Protein AF-A0A7S0UAH9-F1 (afdb_monomer_lite)

Sequence (156 aa):
LDLGPWGLFRFYSRALAESSLLGNLTIIVILANTVAMACEHDCDEAHVDYCRTFKGRMELCNIIFTSFFTLEMVIKGVGLGPLNYLKDSSNLFDVIIVTVSIIELQSVIFLYQCYSAPPDPVTGEEEDCTSSSNGLSVLRSFRLIRVMRIGKLVKA

Foldseek 3Di:
DPCDPLNVLLVVLQVVLPDCVLVVVLLVLLVVLVVLVVPDDDDDPPCPPVNLVSLLVNLVSLLVSLVSLVVSLVSNCSNCPVVRQCVPPLSVVSVVLSVLSVVCNVLSVVLNCLSPDQQDPPPSDRDDSVVSPPPCPVSSVCSNVSNCSVVVVVVD

Secondary structure (DSSP, 8-state):
----HHHHHHHHHHHHHT-HHHHHHHHHHHHHHHHHHHT--PPPGGGHHHHHHHHHHHHHHHHHHHHHHHHHHHHHHHHH-HHHHHHSHHHHHHHHHHHHHHHHHHHHHHHHHHHTSPPPTTT-PPP-GGGG--S-HHHHHGGGGGGGGGHHHHT-

Organism: Hemiselmis andersenii (NCBI:txid464988)

InterPro domains:
  IPR005821 Ion transport domain [PF00520] (23-152)
  IPR027359 Voltage-dependent channel domain superfamily [G3DSA:1.20.120.350] (11-156)
  IPR043203 Voltage-gated cation channel calcium and sodium [PTHR10037] (5-154)

Structure (mmCIF, N/CA/C/O backbone):
data_AF-A0A7S0UAH9-F1
#
_entry.id   AF-A0A7S0UAH9-F1
#
loop_
_atom_site.group_PDB
_atom_site.id
_atom_site.type_symbol
_atom_site.label_atom_id
_atom_site.label_alt_id
_atom_site.label_comp_id
_atom_site.label_asym_id
_atom_site.label_entity_id
_atom_site.label_seq_id
_atom_site.pdbx_PDB_ins_code
_atom_site.Cartn_x
_atom_site.Cartn_y
_atom_site.Cartn_z
_atom_site.occupancy
_atom_site.B_iso_or_equiv
_atom_site.auth_seq_id
_atom_site.auth_comp_id
_atom_site.auth_asym_id
_atom_site.auth_atom_id
_atom_site.pdbx_PDB_model_num
ATOM 1 N N . LEU A 1 1 ? -21.716 20.928 22.009 1.00 48.09 1 LEU A N 1
ATOM 2 C CA . LEU A 1 1 ? -20.912 19.724 21.695 1.00 48.09 1 LEU A CA 1
ATOM 3 C C . LEU A 1 1 ? -19.662 20.219 20.980 1.00 48.09 1 LEU A C 1
ATOM 5 O O . LEU A 1 1 ? -19.619 20.222 19.758 1.00 48.09 1 LEU A O 1
ATOM 9 N N . ASP A 1 2 ? -18.689 20.723 21.739 1.00 51.81 2 ASP A N 1
ATOM 10 C CA . ASP A 1 2 ? -17.413 21.195 21.191 1.00 51.81 2 ASP A CA 1
ATOM 11 C C . ASP A 1 2 ? -16.533 19.989 20.852 1.00 51.81 2 ASP A C 1
ATOM 13 O O . ASP A 1 2 ? -15.583 19.649 21.558 1.00 51.81 2 ASP A O 1
ATOM 17 N N . LEU A 1 3 ? -16.888 19.276 19.779 1.00 61.66 3 LEU A N 1
ATOM 18 C CA . LEU A 1 3 ? -15.951 18.355 19.154 1.00 61.66 3 LEU A CA 1
ATOM 19 C C . LEU A 1 3 ? -14.906 19.211 18.443 1.00 61.66 3 LEU A C 1
ATOM 21 O O . LEU A 1 3 ? -15.106 19.639 17.309 1.00 61.66 3 LEU A O 1
ATOM 25 N N . GLY A 1 4 ? -13.776 19.450 19.109 1.00 73.12 4 GLY A N 1
ATOM 26 C CA . GLY A 1 4 ? -12.580 19.943 18.431 1.00 73.12 4 GLY A CA 1
ATOM 27 C C . GLY A 1 4 ? -12.235 19.063 17.214 1.00 73.12 4 GLY A C 1
ATOM 28 O O . GLY A 1 4 ? -12.713 17.927 17.117 1.00 73.12 4 GLY A O 1
ATOM 29 N N . PRO A 1 5 ? -11.379 19.530 16.289 1.00 73.56 5 PRO A N 1
ATOM 30 C CA . PRO A 1 5 ? -11.072 18.827 15.034 1.00 73.56 5 PRO A CA 1
ATOM 31 C C . PRO A 1 5 ? -10.660 17.355 15.234 1.00 73.56 5 PRO A C 1
ATOM 33 O O . PRO A 1 5 ? -11.031 16.487 14.448 1.00 73.56 5 PRO A O 1
ATOM 36 N N . TRP A 1 6 ? -9.995 17.048 16.351 1.00 71.31 6 TRP A N 1
ATOM 37 C CA . TRP A 1 6 ? -9.651 15.686 16.774 1.00 71.31 6 TRP A CA 1
ATOM 38 C C . TRP A 1 6 ? -10.853 14.795 17.116 1.00 71.31 6 TRP A C 1
ATOM 40 O O . TRP A 1 6 ? -10.850 13.602 16.810 1.00 71.31 6 TRP A O 1
ATOM 50 N N . GLY A 1 7 ? -11.886 15.354 17.745 1.00 70.31 7 GLY A N 1
ATOM 51 C CA . GLY A 1 7 ? -13.118 14.637 18.066 1.00 70.31 7 GLY A CA 1
ATOM 52 C C . GLY A 1 7 ? -13.932 14.318 16.813 1.00 70.31 7 GLY A C 1
ATOM 53 O O . GLY A 1 7 ? -14.414 13.195 16.666 1.00 70.31 7 GLY A O 1
ATOM 54 N N . LEU A 1 8 ? -14.020 15.273 15.880 1.00 74.00 8 LEU A N 1
ATOM 55 C CA . LEU A 1 8 ? -14.721 15.086 14.608 1.00 74.00 8 LEU A CA 1
ATOM 56 C C . LEU A 1 8 ? -14.016 14.043 13.729 1.00 74.00 8 LEU A C 1
ATOM 58 O O . LEU A 1 8 ? -14.662 13.148 13.185 1.00 74.00 8 LEU A O 1
ATOM 62 N N . PHE A 1 9 ? -12.681 14.106 13.657 1.00 75.75 9 PHE A N 1
ATOM 63 C CA . PHE A 1 9 ? -11.871 13.139 12.918 1.00 75.75 9 PHE A CA 1
ATOM 64 C C . PHE A 1 9 ? -12.030 11.712 13.460 1.00 75.75 9 PHE A C 1
ATOM 66 O O . PHE A 1 9 ? -12.197 10.776 12.676 1.00 75.75 9 PHE A O 1
ATOM 73 N N . ARG A 1 10 ? -12.058 11.524 14.791 1.00 75.50 10 ARG A N 1
ATOM 74 C CA . ARG A 1 10 ? -12.330 10.207 15.397 1.00 75.50 10 ARG A CA 1
ATOM 75 C C . ARG A 1 10 ? -13.744 9.709 15.121 1.00 75.50 10 ARG A C 1
ATOM 77 O O . ARG A 1 10 ? -13.909 8.520 14.869 1.00 75.50 10 ARG A O 1
ATOM 84 N N . PHE A 1 11 ? -14.746 10.587 15.157 1.00 73.56 11 PHE A N 1
ATOM 85 C CA . PHE A 1 11 ? -16.130 10.209 14.870 1.00 73.56 11 PHE A CA 1
ATOM 86 C C . PHE A 1 11 ? -16.297 9.758 13.412 1.00 73.56 11 PHE A C 1
ATOM 88 O O . PHE A 1 11 ? -16.829 8.681 13.155 1.00 73.56 11 PHE A O 1
ATOM 95 N N . TYR A 1 12 ? -15.756 10.531 12.467 1.00 77.69 12 TYR A N 1
ATOM 96 C CA . TYR A 1 12 ? -15.790 10.202 11.042 1.00 77.69 12 TYR A CA 1
ATOM 97 C C . TYR A 1 12 ? -15.002 8.921 10.728 1.00 77.69 12 TYR A C 1
ATOM 99 O O . TYR A 1 12 ? -15.506 8.036 10.040 1.00 77.69 12 TYR A O 1
ATOM 107 N N . SER A 1 13 ? -13.804 8.767 11.308 1.00 79.00 13 SER A N 1
ATOM 108 C CA . SER A 1 13 ? -12.988 7.553 11.159 1.00 79.00 13 SER A CA 1
ATOM 109 C C . SER A 1 13 ? -13.680 6.316 11.724 1.00 79.00 13 SER A C 1
ATOM 111 O O . SER A 1 13 ? -13.568 5.242 11.145 1.00 79.00 13 SER A O 1
ATOM 113 N N . ARG A 1 14 ? -14.421 6.445 12.831 1.00 76.56 14 ARG A N 1
ATOM 114 C CA . ARG A 1 14 ? -15.193 5.340 13.409 1.00 76.56 14 ARG A CA 1
ATOM 115 C C . ARG A 1 14 ? -16.372 4.940 12.522 1.00 76.56 14 ARG A C 1
ATOM 117 O O . ARG A 1 14 ? -16.538 3.755 12.263 1.00 76.56 14 ARG A O 1
ATOM 124 N N . ALA A 1 15 ? -17.119 5.913 11.999 1.00 77.31 15 ALA A N 1
ATOM 125 C CA . ALA A 1 15 ? -18.209 5.654 11.057 1.00 77.31 15 ALA A CA 1
ATOM 126 C C . ALA A 1 15 ? -17.708 4.975 9.766 1.00 77.31 15 ALA A C 1
ATOM 128 O O . ALA A 1 15 ? -18.330 4.041 9.266 1.00 77.31 15 ALA A O 1
ATOM 129 N N . LEU A 1 16 ? -16.547 5.399 9.258 1.00 75.81 16 LEU A N 1
ATOM 130 C CA . LEU A 1 16 ? -15.875 4.749 8.131 1.00 75.81 16 LEU A CA 1
ATOM 131 C C . LEU A 1 16 ? -15.382 3.342 8.482 1.00 75.81 16 LEU A C 1
ATOM 133 O O . LEU A 1 16 ? -15.609 2.417 7.708 1.00 75.81 16 LEU A O 1
ATOM 137 N N . ALA A 1 17 ? -14.742 3.162 9.640 1.00 75.56 17 ALA A N 1
ATOM 138 C CA . ALA A 1 17 ? -14.203 1.878 10.087 1.00 75.56 17 ALA A CA 1
ATOM 139 C C . ALA A 1 17 ? -15.287 0.810 10.309 1.00 75.56 17 ALA A C 1
ATOM 141 O O . ALA A 1 17 ? -15.024 -0.367 10.071 1.00 75.56 17 ALA A O 1
ATOM 142 N N . GLU A 1 18 ? -16.484 1.213 10.741 1.00 73.31 18 GLU A N 1
ATOM 143 C CA . GLU A 1 18 ? -17.647 0.330 10.907 1.00 73.31 18 GLU A CA 1
ATOM 144 C C . GLU A 1 18 ? -18.356 0.021 9.576 1.00 73.31 18 GLU A C 1
ATOM 146 O O . GLU A 1 18 ? -19.161 -0.907 9.502 1.00 73.31 18 GLU A O 1
ATOM 151 N N . SER A 1 19 ? -18.046 0.750 8.499 1.00 79.56 19 SER A N 1
ATOM 152 C CA . SER A 1 19 ? -18.659 0.506 7.195 1.00 79.56 19 SER A CA 1
ATOM 153 C C . SER A 1 19 ? -18.111 -0.763 6.527 1.00 79.56 19 SER A C 1
ATOM 155 O O . SER A 1 19 ? -16.901 -0.984 6.426 1.00 79.56 19 SER A O 1
ATOM 157 N N . SER A 1 20 ? -19.013 -1.574 5.971 1.00 76.94 20 SER A N 1
ATOM 158 C CA . SER A 1 20 ? -18.664 -2.725 5.124 1.00 76.94 20 SER A CA 1
ATOM 159 C C . SER A 1 20 ? -17.990 -2.314 3.807 1.00 76.94 20 SER A C 1
ATOM 161 O O . SER A 1 20 ? -17.341 -3.135 3.160 1.00 76.94 20 SER A O 1
ATOM 163 N N . LEU A 1 21 ? -18.082 -1.033 3.432 1.00 78.19 21 LEU A N 1
ATOM 164 C CA . LEU A 1 21 ? -17.457 -0.469 2.237 1.00 78.19 21 LEU A CA 1
ATOM 165 C C . LEU A 1 21 ? -15.932 -0.563 2.284 1.00 78.19 21 LEU A C 1
ATOM 167 O O . LEU A 1 21 ? -15.333 -0.993 1.301 1.00 78.19 21 LEU A O 1
ATOM 171 N N . LEU A 1 22 ? -15.306 -0.223 3.417 1.00 79.12 22 LEU A N 1
ATOM 172 C CA . LEU A 1 22 ? -13.850 -0.338 3.550 1.00 79.12 22 LEU A CA 1
ATOM 173 C C . LEU A 1 22 ? -13.392 -1.794 3.435 1.00 79.12 22 LEU A C 1
ATOM 175 O O . LEU A 1 22 ? -12.409 -2.063 2.754 1.00 79.12 22 LEU A O 1
ATOM 179 N N . GLY A 1 23 ? -14.117 -2.735 4.048 1.00 81.12 23 GLY A N 1
ATOM 180 C CA . GLY A 1 23 ? -13.801 -4.163 3.953 1.00 81.12 23 GLY A CA 1
ATOM 181 C C . GLY A 1 23 ? -13.948 -4.720 2.533 1.00 81.12 23 GLY A C 1
ATOM 182 O O . GLY A 1 23 ? -13.075 -5.437 2.054 1.00 81.12 23 GLY A O 1
ATOM 183 N N . ASN A 1 24 ? -15.020 -4.360 1.827 1.00 84.50 24 ASN A N 1
ATOM 184 C CA . ASN A 1 24 ? -15.236 -4.818 0.453 1.00 84.50 24 ASN A CA 1
ATOM 185 C C . ASN A 1 24 ? -14.217 -4.205 -0.517 1.00 84.50 24 ASN A C 1
ATOM 187 O O . ASN A 1 24 ? -13.686 -4.907 -1.377 1.00 84.50 24 ASN A O 1
ATOM 191 N N . LEU A 1 25 ? -13.895 -2.917 -0.350 1.00 85.88 25 LEU A N 1
ATOM 192 C CA . LEU A 1 25 ? -12.877 -2.234 -1.149 1.00 85.88 25 LEU A CA 1
ATOM 193 C C . LEU A 1 25 ? -11.512 -2.898 -0.981 1.00 85.88 25 LEU A C 1
ATOM 195 O O . LEU A 1 25 ? -10.808 -3.117 -1.965 1.00 85.88 25 LEU A O 1
ATOM 199 N N . THR A 1 26 ? -11.141 -3.260 0.245 1.00 83.69 26 THR A N 1
ATOM 200 C CA . THR A 1 26 ? -9.824 -3.847 0.496 1.00 83.69 26 THR A CA 1
ATOM 201 C C . THR A 1 26 ? -9.719 -5.243 -0.093 1.00 83.69 26 THR A C 1
ATOM 203 O O . THR A 1 26 ? -8.687 -5.569 -0.668 1.00 83.69 26 THR A O 1
ATOM 206 N N . ILE A 1 27 ? -10.795 -6.031 -0.088 1.00 86.06 27 ILE A N 1
ATOM 207 C CA . ILE A 1 27 ? -10.842 -7.323 -0.790 1.00 86.06 27 ILE A CA 1
ATOM 208 C C . ILE A 1 27 ? -10.674 -7.146 -2.302 1.00 86.06 27 ILE A C 1
ATOM 210 O O . ILE A 1 27 ? -9.864 -7.849 -2.904 1.00 86.06 27 ILE A O 1
ATOM 214 N N . ILE A 1 28 ? -11.372 -6.185 -2.915 1.00 88.12 28 ILE A N 1
ATOM 215 C CA . ILE A 1 28 ? -11.224 -5.883 -4.349 1.00 88.12 28 ILE A CA 1
ATOM 216 C C . ILE A 1 28 ? -9.770 -5.513 -4.670 1.00 88.12 28 ILE A C 1
ATOM 218 O O . ILE A 1 28 ? -9.200 -6.014 -5.638 1.00 88.12 28 ILE A O 1
ATOM 222 N N . VAL A 1 29 ? -9.145 -4.690 -3.827 1.00 86.31 29 VAL A N 1
ATOM 223 C CA . VAL A 1 29 ? -7.744 -4.280 -3.972 1.00 86.31 29 VAL A CA 1
ATOM 224 C C . VAL A 1 29 ? -6.776 -5.464 -3.828 1.00 86.31 29 VAL A C 1
ATOM 226 O O . VAL A 1 29 ? -5.841 -5.580 -4.621 1.00 86.31 29 VAL A O 1
ATOM 229 N N . ILE A 1 30 ? -7.004 -6.378 -2.874 1.00 85.50 30 ILE A N 1
ATOM 230 C CA . ILE A 1 30 ? -6.206 -7.611 -2.724 1.00 85.50 30 ILE A CA 1
ATOM 231 C C . ILE A 1 30 ? -6.286 -8.453 -3.997 1.00 85.50 30 ILE A C 1
ATOM 233 O O . ILE A 1 30 ? -5.260 -8.927 -4.488 1.00 85.50 30 ILE A O 1
ATOM 237 N N . LEU A 1 31 ? -7.494 -8.641 -4.530 1.00 86.75 31 LEU A N 1
ATOM 238 C CA . LEU A 1 31 ? -7.716 -9.443 -5.729 1.00 86.75 31 LEU A CA 1
ATOM 239 C C . LEU A 1 31 ? -7.055 -8.805 -6.951 1.00 86.75 31 LEU A C 1
ATOM 241 O O . LEU A 1 31 ? -6.343 -9.495 -7.672 1.00 86.75 31 LEU A O 1
ATOM 245 N N . ALA A 1 32 ? -7.205 -7.493 -7.140 1.00 87.69 32 ALA A N 1
ATOM 246 C CA . ALA A 1 32 ? -6.559 -6.770 -8.232 1.00 87.69 32 ALA A CA 1
ATOM 247 C C . ALA A 1 32 ? -5.025 -6.878 -8.170 1.00 87.69 32 ALA A C 1
ATOM 249 O O . ALA A 1 32 ? -4.390 -7.167 -9.182 1.00 87.69 32 ALA A O 1
ATOM 250 N N . ASN A 1 33 ? -4.424 -6.718 -6.984 1.00 84.25 33 ASN A N 1
ATOM 251 C CA . ASN A 1 33 ? -2.979 -6.890 -6.801 1.00 84.25 33 ASN A CA 1
ATOM 252 C C . ASN A 1 33 ? -2.525 -8.332 -7.061 1.00 84.25 33 ASN A C 1
ATOM 254 O O . ASN A 1 33 ? -1.486 -8.548 -7.674 1.00 84.25 33 ASN A O 1
ATOM 258 N N . THR A 1 34 ? -3.319 -9.312 -6.629 1.00 85.50 34 THR A N 1
ATOM 259 C CA . THR A 1 34 ? -3.031 -10.736 -6.841 1.00 85.50 34 THR A CA 1
ATOM 260 C C . THR A 1 34 ? -3.094 -11.112 -8.317 1.00 85.50 34 THR A C 1
ATOM 262 O O . THR A 1 34 ? -2.214 -11.817 -8.796 1.00 85.50 34 THR A O 1
ATOM 265 N N . VAL A 1 35 ? -4.086 -10.608 -9.057 1.00 87.38 35 VAL A N 1
ATOM 266 C CA . VAL A 1 35 ? -4.177 -10.796 -10.512 1.00 87.38 35 VAL A CA 1
ATOM 267 C C . VAL A 1 35 ? -2.987 -10.151 -11.210 1.00 87.38 35 VAL A C 1
ATOM 269 O O . VAL A 1 35 ? -2.386 -10.779 -12.070 1.00 87.38 35 VAL A O 1
ATOM 272 N N . ALA A 1 36 ? -2.597 -8.941 -10.803 1.00 83.00 36 ALA A N 1
ATOM 273 C CA . ALA A 1 36 ? -1.426 -8.281 -11.364 1.00 83.00 36 ALA A CA 1
ATOM 274 C C . ALA A 1 36 ? -0.151 -9.130 -11.171 1.00 83.00 36 ALA A C 1
ATOM 276 O O . ALA A 1 36 ? 0.614 -9.288 -12.115 1.00 83.00 36 ALA A O 1
ATOM 277 N N . MET A 1 37 ? 0.031 -9.741 -9.990 1.00 79.12 37 MET A N 1
ATOM 278 C CA . MET A 1 37 ? 1.149 -10.661 -9.714 1.00 79.12 37 MET A CA 1
ATOM 279 C C . MET A 1 37 ? 1.036 -11.968 -10.506 1.00 79.12 37 MET A C 1
ATOM 281 O O . MET A 1 37 ? 2.037 -12.500 -10.959 1.00 79.12 37 MET A O 1
ATOM 285 N N . ALA A 1 38 ? -0.175 -12.487 -10.712 1.00 83.50 38 ALA A N 1
ATOM 286 C CA . ALA A 1 38 ? -0.395 -13.680 -11.531 1.00 83.50 38 ALA A CA 1
ATOM 287 C C . ALA A 1 38 ? -0.129 -13.434 -13.027 1.00 83.50 38 ALA A C 1
ATOM 289 O O . ALA A 1 38 ? 0.175 -14.371 -13.761 1.00 83.50 38 ALA A O 1
ATOM 290 N N . CYS A 1 39 ? -0.259 -12.186 -13.479 1.00 79.31 39 CYS A N 1
ATOM 291 C CA . CYS A 1 39 ? 0.086 -11.757 -14.831 1.00 79.31 39 CYS A CA 1
ATOM 292 C C . CYS A 1 39 ? 1.576 -11.426 -14.999 1.00 79.31 39 CYS A C 1
ATOM 294 O O . CYS A 1 39 ? 1.992 -11.100 -16.110 1.00 79.31 39 CYS A O 1
ATOM 296 N N . GLU A 1 40 ? 2.373 -11.482 -13.930 1.00 72.56 40 GLU A N 1
ATOM 297 C CA . GLU A 1 40 ? 3.822 -11.336 -14.009 1.00 72.56 40 GLU A CA 1
ATOM 298 C C . GLU A 1 40 ? 4.398 -12.597 -14.671 1.00 72.56 40 GLU A C 1
ATOM 300 O O . GLU A 1 40 ? 4.454 -13.670 -14.074 1.00 72.56 40 GLU A O 1
ATOM 305 N N . HIS A 1 41 ? 4.747 -12.481 -15.952 1.00 70.62 41 HIS A N 1
ATOM 306 C CA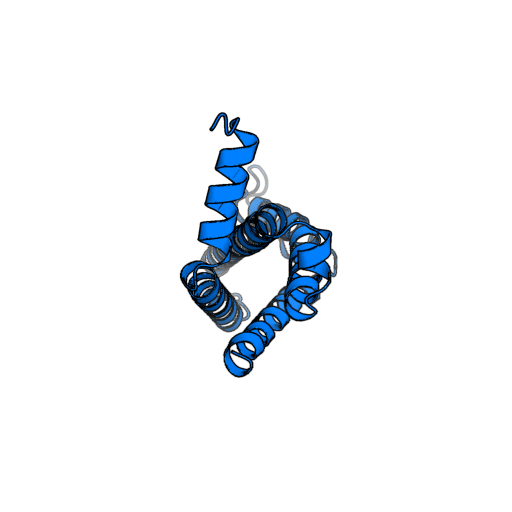 . HIS A 1 41 ? 5.415 -13.530 -16.717 1.00 70.62 41 HIS A CA 1
ATOM 307 C C . HIS A 1 41 ? 6.891 -13.173 -16.879 1.00 70.62 41 HIS A C 1
ATOM 309 O O . HIS A 1 41 ? 7.226 -11.989 -17.000 1.00 70.62 41 HIS A O 1
ATOM 315 N N . ASP A 1 42 ? 7.759 -14.187 -16.897 1.00 64.75 42 ASP A N 1
ATOM 316 C CA . ASP A 1 42 ? 9.163 -13.997 -17.242 1.00 64.75 42 ASP A CA 1
ATOM 317 C C . ASP A 1 42 ? 9.224 -13.348 -18.627 1.00 64.75 42 ASP A C 1
ATOM 319 O O . ASP A 1 42 ? 8.676 -13.855 -19.606 1.00 64.75 42 ASP A O 1
ATOM 323 N N . CYS A 1 43 ? 9.798 -12.151 -18.689 1.00 65.25 43 CYS A N 1
ATOM 324 C CA . CYS A 1 43 ? 9.910 -11.436 -19.946 1.00 65.25 43 CYS A CA 1
ATOM 325 C C . CYS A 1 43 ? 10.876 -12.190 -20.860 1.00 65.25 43 CYS A C 1
ATOM 327 O O . CYS A 1 43 ? 12.057 -12.297 -20.536 1.00 65.25 43 CYS A O 1
ATOM 329 N N . ASP A 1 44 ? 10.388 -12.657 -22.007 1.00 55.75 44 ASP A N 1
ATOM 330 C CA . ASP A 1 44 ? 11.247 -13.160 -23.076 1.00 55.75 44 ASP A CA 1
ATOM 331 C C . ASP A 1 44 ? 12.141 -12.032 -23.621 1.00 55.75 44 ASP A C 1
ATOM 333 O O . ASP A 1 44 ? 11.689 -10.897 -23.818 1.00 55.75 44 ASP A O 1
ATOM 337 N N . GLU A 1 45 ? 13.404 -12.363 -23.916 1.00 56.78 45 GLU A N 1
ATOM 338 C CA . GLU A 1 45 ? 14.454 -11.441 -24.396 1.00 56.78 45 GLU A CA 1
ATOM 339 C C . GLU A 1 45 ? 14.064 -10.643 -25.656 1.00 56.78 45 GLU A C 1
ATOM 341 O O . GLU A 1 45 ? 14.693 -9.641 -25.987 1.00 56.78 45 GLU A O 1
ATOM 346 N N . ALA A 1 46 ? 13.003 -11.041 -26.362 1.00 59.09 46 ALA A N 1
ATOM 347 C CA . ALA A 1 46 ? 12.562 -10.390 -27.586 1.00 59.09 46 ALA A CA 1
ATOM 348 C C . ALA A 1 46 ? 11.975 -8.979 -27.377 1.00 59.09 46 ALA A C 1
ATOM 350 O O . ALA A 1 46 ? 11.937 -8.218 -28.344 1.00 59.09 46 ALA A O 1
ATOM 351 N N . HIS A 1 47 ? 11.457 -8.621 -26.190 1.00 64.38 47 HIS A N 1
ATOM 352 C CA . HIS A 1 47 ? 10.699 -7.370 -25.958 1.00 64.38 47 HIS A CA 1
ATOM 353 C C . HIS A 1 47 ? 11.147 -6.619 -24.684 1.00 64.38 47 HIS A C 1
ATOM 355 O O . HIS A 1 47 ? 10.345 -6.347 -23.782 1.00 64.38 47 HIS A O 1
ATOM 361 N N . VAL A 1 48 ? 12.432 -6.258 -24.620 1.00 68.62 48 VAL A N 1
ATOM 362 C CA . VAL A 1 48 ? 13.060 -5.588 -23.462 1.00 68.62 48 VAL A CA 1
ATOM 363 C C . VAL A 1 48 ? 12.384 -4.246 -23.118 1.00 68.62 48 VAL A C 1
ATOM 365 O O . VAL A 1 48 ? 11.994 -4.040 -21.966 1.00 68.62 48 VAL A O 1
ATOM 368 N N . ASP A 1 49 ? 12.101 -3.397 -24.115 1.00 73.75 49 ASP A N 1
ATOM 369 C CA . ASP A 1 49 ? 11.477 -2.072 -23.914 1.00 73.75 49 ASP A CA 1
ATOM 370 C C . ASP A 1 49 ? 10.069 -2.156 -23.285 1.00 73.75 49 ASP A C 1
ATOM 372 O O . ASP A 1 49 ? 9.698 -1.412 -22.364 1.00 73.75 49 ASP A O 1
ATOM 376 N N . TYR A 1 50 ? 9.251 -3.097 -23.776 1.00 80.31 50 TYR A N 1
ATOM 377 C CA . TYR A 1 50 ? 7.898 -3.316 -23.260 1.00 80.31 50 TYR A CA 1
ATOM 378 C C . TYR A 1 50 ? 7.941 -3.891 -21.844 1.00 80.31 50 TYR A C 1
ATOM 380 O O . TYR A 1 50 ? 7.181 -3.448 -20.977 1.00 80.31 50 TYR A O 1
ATOM 388 N N . CYS A 1 51 ? 8.845 -4.845 -21.601 1.00 82.12 51 CYS A N 1
ATOM 389 C CA . CYS A 1 51 ? 9.032 -5.454 -20.292 1.00 82.12 51 CYS A CA 1
ATOM 390 C C . CYS A 1 51 ? 9.386 -4.405 -19.234 1.00 82.12 51 CYS A C 1
ATOM 392 O O . CYS A 1 51 ? 8.783 -4.388 -18.159 1.00 82.12 51 CYS A O 1
ATOM 394 N N . ARG A 1 52 ? 10.303 -3.484 -19.550 1.00 81.44 52 ARG A N 1
ATOM 395 C CA . ARG A 1 52 ? 10.726 -2.412 -18.641 1.00 81.44 52 ARG A CA 1
ATOM 396 C C . ARG A 1 52 ? 9.550 -1.539 -18.207 1.00 81.44 52 ARG A C 1
ATOM 398 O O . ARG A 1 52 ? 9.296 -1.364 -17.014 1.00 81.44 52 ARG A O 1
ATOM 405 N N . THR A 1 53 ? 8.758 -1.082 -19.175 1.00 83.31 53 THR A N 1
ATOM 406 C CA . THR A 1 53 ? 7.558 -0.270 -18.919 1.00 83.31 53 THR A CA 1
ATOM 407 C C . THR A 1 53 ? 6.487 -1.057 -18.155 1.00 83.31 53 THR A C 1
ATOM 409 O O . THR A 1 53 ? 5.790 -0.519 -17.292 1.00 83.31 53 THR A O 1
ATOM 412 N N . PHE A 1 54 ? 6.3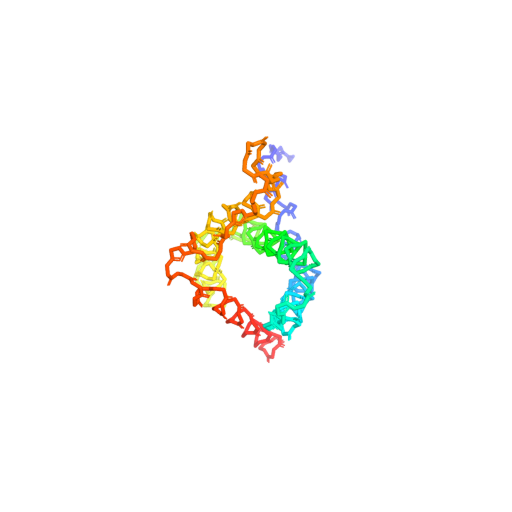26 -2.347 -18.457 1.00 85.81 54 PHE A N 1
ATOM 413 C CA . PHE A 1 54 ? 5.397 -3.228 -17.754 1.00 85.81 54 PHE A CA 1
ATOM 414 C C . PHE A 1 54 ? 5.787 -3.417 -16.283 1.00 85.81 54 PHE A C 1
ATOM 416 O O . PHE A 1 54 ? 4.953 -3.170 -15.410 1.00 85.81 54 PHE A O 1
ATOM 423 N N . LYS A 1 55 ? 7.053 -3.750 -15.999 1.00 84.31 55 LYS A N 1
ATOM 424 C CA . LYS A 1 55 ? 7.573 -3.891 -14.632 1.00 84.31 55 LYS A CA 1
ATOM 425 C C . LYS A 1 55 ? 7.472 -2.580 -13.848 1.00 84.31 55 LYS A C 1
ATOM 427 O O . LYS A 1 55 ? 7.003 -2.592 -12.713 1.00 84.31 55 LYS A O 1
ATOM 432 N N . GLY A 1 56 ? 7.775 -1.435 -14.466 1.00 85.25 56 GLY A N 1
ATOM 433 C CA . GLY A 1 56 ? 7.570 -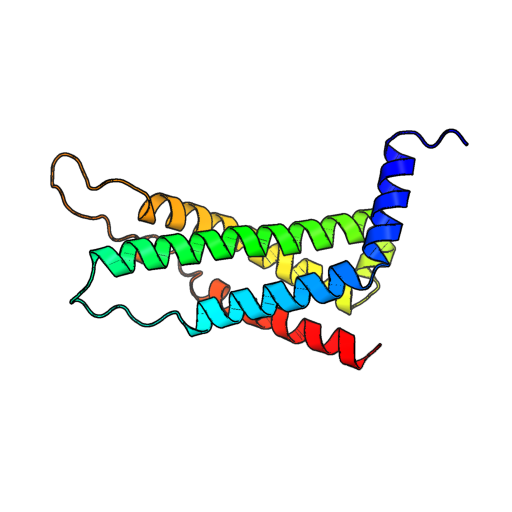0.122 -13.841 1.00 85.25 56 GLY A CA 1
ATOM 434 C C . GLY A 1 56 ? 6.111 0.136 -13.431 1.00 85.25 56 GLY A C 1
ATOM 435 O O . GLY A 1 56 ? 5.842 0.580 -12.313 1.00 85.25 56 GLY A O 1
ATOM 436 N N . ARG A 1 57 ? 5.141 -0.207 -14.291 1.00 87.44 57 ARG A N 1
ATOM 437 C CA . ARG A 1 57 ? 3.704 -0.095 -13.966 1.00 87.44 57 ARG A CA 1
ATOM 438 C C . ARG A 1 57 ? 3.274 -1.058 -12.864 1.00 87.44 57 ARG A C 1
ATOM 440 O O . ARG A 1 57 ? 2.463 -0.686 -12.021 1.00 87.44 57 ARG A O 1
ATOM 447 N N . MET A 1 58 ? 3.824 -2.266 -12.856 1.00 85.50 58 MET A N 1
ATOM 448 C CA . MET A 1 58 ? 3.557 -3.260 -11.823 1.00 85.50 58 MET A CA 1
ATOM 449 C C . MET A 1 58 ? 4.002 -2.757 -10.440 1.00 85.50 58 MET A C 1
ATOM 451 O O . MET A 1 58 ? 3.240 -2.825 -9.472 1.00 85.50 58 MET A O 1
ATOM 455 N N . GLU A 1 59 ? 5.185 -2.143 -10.362 1.00 86.31 59 GLU A N 1
ATOM 456 C CA . GLU A 1 59 ? 5.675 -1.528 -9.126 1.00 86.31 59 GLU A CA 1
ATOM 457 C C . GLU A 1 59 ? 4.856 -0.298 -8.714 1.00 86.31 59 GLU A C 1
ATOM 459 O O . GLU A 1 59 ? 4.548 -0.126 -7.534 1.00 86.31 59 GLU A O 1
ATOM 464 N N . LEU A 1 60 ? 4.382 0.5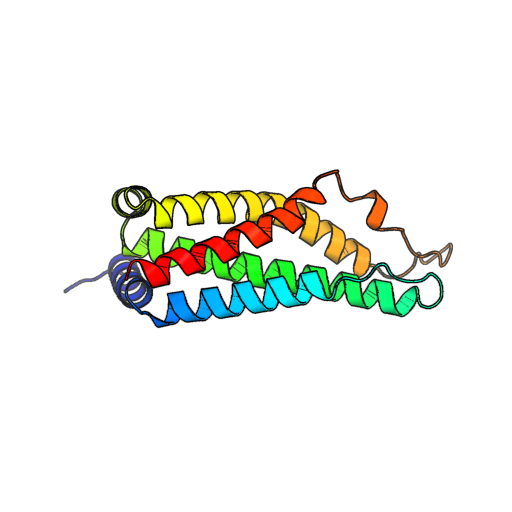07 -9.669 1.00 88.94 60 LEU A N 1
ATOM 465 C CA . LEU A 1 60 ? 3.446 1.594 -9.370 1.00 88.94 60 LEU A CA 1
ATOM 466 C C . LEU A 1 60 ? 2.131 1.072 -8.765 1.00 88.94 60 LEU A C 1
ATOM 468 O O . LEU A 1 60 ? 1.654 1.603 -7.758 1.00 88.94 60 LEU A O 1
ATOM 472 N N . CYS A 1 61 ? 1.554 0.011 -9.333 1.00 87.94 61 CYS A N 1
ATOM 473 C CA . CYS A 1 61 ? 0.368 -0.638 -8.775 1.00 87.94 61 CYS A CA 1
ATOM 474 C C . CYS A 1 61 ? 0.623 -1.118 -7.340 1.00 87.94 61 CYS A C 1
ATOM 476 O O . CYS A 1 61 ? -0.194 -0.882 -6.450 1.00 87.94 61 CYS A O 1
ATOM 478 N N . ASN A 1 62 ? 1.782 -1.722 -7.085 1.00 86.88 62 ASN A N 1
ATOM 479 C CA . ASN A 1 62 ? 2.188 -2.185 -5.761 1.00 86.88 62 ASN A CA 1
ATOM 480 C C . ASN A 1 62 ? 2.273 -1.057 -4.717 1.00 86.88 62 ASN A C 1
ATOM 482 O O . ASN A 1 62 ? 1.827 -1.244 -3.576 1.00 86.88 62 ASN A O 1
ATOM 486 N N . ILE A 1 63 ? 2.788 0.117 -5.104 1.00 89.50 63 ILE A N 1
ATOM 487 C CA . ILE A 1 63 ? 2.802 1.325 -4.260 1.00 89.50 63 ILE A CA 1
ATOM 488 C C . ILE A 1 63 ? 1.370 1.742 -3.921 1.00 89.50 63 ILE A C 1
ATOM 490 O O . ILE A 1 63 ? 1.035 1.925 -2.748 1.00 89.50 63 ILE A O 1
ATOM 494 N N . ILE A 1 64 ? 0.505 1.838 -4.936 1.00 90.38 64 ILE A N 1
ATOM 495 C CA . ILE A 1 64 ? -0.890 2.261 -4.771 1.00 90.38 64 ILE A CA 1
ATOM 496 C C . ILE A 1 64 ? -1.617 1.307 -3.820 1.00 90.38 64 ILE A C 1
ATOM 498 O O . ILE A 1 64 ? -2.221 1.743 -2.840 1.00 90.38 64 ILE A O 1
ATOM 502 N N . PHE A 1 65 ? -1.511 -0.002 -4.036 1.00 87.38 65 PHE A N 1
ATOM 503 C CA . PHE A 1 65 ? -2.186 -0.993 -3.202 1.00 87.38 65 PHE A CA 1
ATOM 504 C C . PHE A 1 65 ? -1.686 -0.993 -1.755 1.00 87.38 65 PHE A C 1
ATOM 506 O O . PHE A 1 65 ? -2.489 -1.057 -0.825 1.00 87.38 65 PHE A O 1
ATOM 513 N N . THR A 1 66 ? -0.376 -0.860 -1.540 1.00 87.75 66 THR A N 1
ATOM 514 C CA . THR A 1 66 ? 0.188 -0.762 -0.185 1.00 87.75 66 THR A CA 1
ATOM 515 C C . THR A 1 66 ? -0.254 0.520 0.524 1.00 87.75 66 THR A C 1
ATOM 517 O O . THR A 1 66 ? -0.529 0.490 1.727 1.00 87.75 66 THR A O 1
ATOM 520 N N . SER A 1 67 ? -0.425 1.623 -0.212 1.00 90.00 67 SER A N 1
ATOM 521 C CA . SER A 1 67 ? -0.970 2.865 0.344 1.00 90.00 67 SER A CA 1
ATOM 522 C C . SER A 1 67 ? -2.416 2.690 0.831 1.00 90.00 67 SER A C 1
ATOM 524 O O . SER A 1 67 ? -2.739 3.118 1.938 1.00 90.00 67 SER A O 1
ATOM 526 N N . PHE A 1 68 ? -3.257 1.961 0.086 1.00 89.25 68 PHE A N 1
ATOM 527 C CA . PHE A 1 68 ? -4.634 1.665 0.490 1.00 89.25 68 PHE A CA 1
ATOM 528 C C . PHE A 1 68 ? -4.712 0.830 1.774 1.00 89.25 68 PHE A C 1
ATOM 530 O O . PHE A 1 68 ? -5.470 1.193 2.673 1.00 89.25 68 PHE A O 1
ATOM 537 N N . PHE A 1 69 ? -3.914 -0.238 1.913 1.00 86.44 69 PHE A N 1
ATOM 538 C CA . PHE A 1 69 ? -3.905 -1.028 3.158 1.00 86.44 69 PHE A CA 1
ATOM 539 C C . PHE A 1 69 ? -3.396 -0.223 4.353 1.00 86.44 69 PHE A C 1
ATOM 541 O O . PHE A 1 69 ? -3.912 -0.349 5.462 1.00 86.44 69 PHE A O 1
ATOM 548 N N . THR A 1 70 ? -2.410 0.643 4.123 1.00 89.44 70 THR A N 1
ATOM 549 C CA . THR A 1 70 ? -1.890 1.527 5.170 1.00 89.44 70 THR A CA 1
ATOM 550 C C . THR A 1 70 ? -2.963 2.516 5.626 1.00 89.44 70 THR A C 1
ATOM 552 O O . THR A 1 70 ? -3.180 2.677 6.825 1.00 89.44 70 THR A O 1
ATOM 555 N N . LEU A 1 71 ? -3.690 3.131 4.688 1.00 89.62 71 LEU A N 1
ATOM 556 C CA . LEU A 1 71 ? -4.803 4.031 4.997 1.00 89.62 71 LEU A CA 1
ATOM 557 C C . LEU A 1 71 ? -5.938 3.315 5.742 1.00 89.62 71 LEU A C 1
ATOM 559 O O . LEU A 1 71 ? -6.429 3.843 6.738 1.00 89.62 71 LEU A O 1
ATOM 563 N N . GLU A 1 72 ? -6.324 2.109 5.317 1.00 86.88 72 GLU A N 1
ATOM 564 C CA . GLU A 1 72 ? -7.325 1.289 6.013 1.00 86.88 72 GLU A CA 1
ATOM 565 C C . GLU A 1 72 ? -6.934 1.057 7.483 1.00 86.88 72 GLU A C 1
ATOM 567 O O . GLU A 1 72 ? -7.740 1.293 8.389 1.00 86.88 72 GLU A O 1
ATOM 572 N N . MET A 1 73 ? -5.689 0.632 7.721 1.00 86.50 73 MET A N 1
ATOM 573 C CA . MET A 1 73 ? -5.158 0.359 9.057 1.00 86.50 73 MET A CA 1
ATOM 574 C C . MET A 1 73 ? -5.144 1.620 9.928 1.00 86.50 73 MET A C 1
ATOM 576 O O . MET A 1 73 ? -5.566 1.565 11.085 1.00 86.50 73 MET A O 1
ATOM 580 N N . VAL A 1 74 ? -4.738 2.768 9.376 1.00 88.25 74 VAL A N 1
ATOM 581 C CA . VAL A 1 74 ? -4.734 4.051 10.097 1.00 88.25 74 VAL A CA 1
ATOM 582 C C . VAL A 1 74 ? -6.156 4.479 10.469 1.00 88.25 74 VAL A C 1
ATOM 584 O O . VAL A 1 74 ? -6.400 4.832 11.625 1.00 88.25 74 VAL A O 1
ATOM 587 N N . ILE A 1 75 ? -7.113 4.397 9.537 1.00 86.56 75 ILE A N 1
ATOM 588 C CA . ILE A 1 75 ? -8.521 4.754 9.788 1.00 86.56 75 ILE A CA 1
ATOM 589 C C . ILE A 1 75 ? -9.100 3.881 10.908 1.00 86.56 75 ILE A C 1
ATOM 591 O O . ILE A 1 75 ? -9.688 4.398 11.863 1.00 86.56 75 ILE A O 1
ATOM 595 N N . LYS A 1 76 ? -8.888 2.561 10.842 1.00 83.19 76 LYS A N 1
ATOM 596 C CA . LYS A 1 76 ? -9.364 1.622 11.868 1.00 83.19 76 LYS A CA 1
ATOM 597 C C . LYS A 1 76 ? -8.669 1.830 13.212 1.00 83.19 76 LYS A C 1
ATOM 599 O O . LYS A 1 76 ? -9.339 1.837 14.246 1.00 83.19 76 LYS A O 1
ATOM 604 N N . GLY A 1 77 ? -7.357 2.061 13.208 1.00 84.62 77 GLY A N 1
ATOM 605 C CA . GLY A 1 77 ? -6.569 2.316 14.412 1.00 84.62 77 GLY A CA 1
ATOM 606 C C . GLY A 1 77 ? -7.016 3.575 15.159 1.00 84.62 77 GLY A C 1
ATOM 607 O O . GLY A 1 77 ? -7.167 3.548 16.382 1.00 84.62 77 GLY A O 1
ATOM 608 N N . VAL A 1 78 ? -7.304 4.663 14.437 1.00 83.06 78 VAL A N 1
ATOM 609 C CA . VAL A 1 78 ? -7.795 5.919 15.030 1.00 83.06 78 VAL A CA 1
ATOM 610 C C . VAL A 1 78 ? -9.265 5.813 15.464 1.00 83.06 78 VAL A C 1
ATOM 612 O O . VAL A 1 78 ? -9.633 6.315 16.534 1.00 83.06 78 VAL A O 1
ATOM 615 N N . GLY A 1 79 ? -10.107 5.143 14.669 1.00 79.25 79 GLY A N 1
ATOM 616 C CA . GLY A 1 79 ? -11.537 4.975 14.945 1.00 79.25 79 GLY A CA 1
ATOM 617 C C . GLY A 1 79 ? -11.821 4.104 16.175 1.00 79.25 79 GLY A C 1
ATOM 618 O O . GLY A 1 79 ? -12.563 4.518 17.068 1.00 79.25 79 GLY A O 1
ATOM 619 N N . LEU A 1 80 ? -11.190 2.929 16.260 1.00 77.19 80 LEU A N 1
ATOM 620 C CA . LEU A 1 80 ? -11.416 1.932 17.322 1.00 77.19 80 LEU A CA 1
ATOM 621 C C . LEU A 1 80 ? -10.513 2.148 18.549 1.00 77.19 80 LEU A C 1
ATOM 623 O O . LEU A 1 80 ? -10.846 1.728 19.660 1.00 77.19 80 LEU A O 1
ATOM 627 N N . GLY A 1 81 ? -9.391 2.849 18.364 1.00 79.62 81 GLY A N 1
ATOM 628 C CA . GLY A 1 81 ? -8.331 3.004 19.354 1.00 79.62 81 GLY A CA 1
ATOM 629 C C . GLY A 1 81 ? -7.343 1.825 19.330 1.00 79.62 81 GLY A C 1
ATOM 630 O O . GLY A 1 81 ? -7.759 0.674 19.188 1.00 79.62 81 GLY A O 1
ATOM 631 N N . PRO A 1 82 ? -6.033 2.073 19.518 1.00 74.88 82 PRO A N 1
ATOM 632 C CA . PRO A 1 82 ? -4.981 1.085 19.258 1.00 74.88 82 PRO A CA 1
ATOM 633 C C . PRO A 1 82 ? -5.075 -0.172 20.137 1.00 74.88 82 PRO A C 1
ATOM 635 O O . PRO A 1 82 ? -4.834 -1.273 19.654 1.00 74.88 82 PRO A O 1
ATOM 638 N N . LEU A 1 83 ? -5.481 -0.044 21.405 1.00 78.44 83 LEU A N 1
ATOM 639 C CA . LEU A 1 83 ? -5.586 -1.190 22.320 1.00 78.44 83 LEU A CA 1
ATOM 640 C C . LEU A 1 83 ? -6.748 -2.132 21.975 1.00 78.44 83 LEU A C 1
ATOM 642 O O . LEU A 1 83 ? -6.589 -3.347 22.041 1.00 78.44 83 LEU A O 1
ATOM 646 N N . ASN A 1 84 ? -7.900 -1.587 21.575 1.00 79.62 84 ASN A N 1
ATOM 647 C CA . ASN A 1 84 ? -9.030 -2.405 21.126 1.00 79.62 84 ASN A CA 1
ATOM 648 C C . ASN A 1 84 ? -8.757 -2.996 19.741 1.00 79.62 84 ASN A C 1
ATOM 650 O O . ASN A 1 84 ? -9.089 -4.149 19.492 1.00 79.62 84 ASN A O 1
ATOM 654 N N . TYR A 1 85 ? -8.086 -2.235 18.874 1.00 78.69 85 TYR A N 1
ATOM 655 C CA . TYR A 1 85 ? -7.712 -2.676 17.537 1.00 78.69 85 TYR A CA 1
ATOM 656 C C . TYR A 1 85 ? -6.764 -3.885 17.551 1.00 78.69 85 TYR A C 1
ATOM 658 O O . TYR A 1 85 ? -6.970 -4.830 16.797 1.00 78.69 85 TYR A O 1
ATOM 666 N N . LEU A 1 86 ? -5.762 -3.899 18.439 1.00 80.56 86 LEU A N 1
ATOM 667 C CA . LEU A 1 86 ? -4.808 -5.012 18.552 1.00 80.56 86 LEU A CA 1
ATOM 668 C C . LEU A 1 86 ? -5.376 -6.249 19.265 1.00 80.56 86 LEU A C 1
ATOM 670 O O . LEU A 1 86 ? -4.818 -7.337 19.130 1.00 80.56 86 LEU A O 1
ATOM 674 N N . LYS A 1 87 ? -6.473 -6.104 20.019 1.00 83.56 87 LYS A N 1
ATOM 675 C CA . LYS A 1 87 ? -7.121 -7.220 20.725 1.00 83.56 87 LYS A CA 1
ATOM 676 C C . LYS A 1 87 ? -7.823 -8.180 19.760 1.00 83.56 87 LYS A C 1
ATOM 678 O O . LYS A 1 87 ? -7.887 -9.381 20.021 1.00 83.56 87 LYS A O 1
ATOM 683 N N . ASP A 1 88 ? -8.299 -7.665 18.630 1.00 83.12 88 ASP A N 1
ATOM 684 C CA . ASP A 1 88 ? -8.846 -8.482 17.556 1.00 83.12 88 ASP A CA 1
ATOM 685 C C . ASP A 1 88 ? -7.716 -9.139 16.758 1.00 83.12 88 ASP A C 1
ATOM 687 O O . ASP A 1 88 ? -7.011 -8.486 15.989 1.00 83.12 88 ASP A O 1
ATOM 691 N N . SER A 1 89 ? -7.585 -10.464 16.869 1.00 81.25 89 SER A N 1
ATOM 692 C CA . SER A 1 89 ? -6.572 -11.253 16.143 1.00 81.25 89 SER A CA 1
ATOM 693 C C . SER A 1 89 ? -6.576 -10.985 14.630 1.00 81.25 89 SER A C 1
ATOM 695 O O . SER A 1 89 ? -5.529 -10.930 13.985 1.00 81.25 89 SER A O 1
ATOM 697 N N . SER A 1 90 ? -7.757 -10.742 14.062 1.00 78.44 90 SER A N 1
ATOM 698 C CA . SER A 1 90 ? -7.924 -10.466 12.640 1.00 78.44 90 SER A CA 1
ATOM 699 C C . SER A 1 90 ? -7.335 -9.099 12.240 1.00 78.44 90 SER A C 1
ATOM 701 O O . SER A 1 90 ? -6.837 -8.929 11.126 1.00 78.44 90 SER A O 1
ATOM 703 N N . ASN A 1 91 ? -7.389 -8.109 13.131 1.00 83.12 91 ASN A N 1
ATOM 704 C CA . ASN A 1 91 ? -6.851 -6.764 12.928 1.00 83.12 91 ASN A CA 1
ATOM 705 C C . ASN A 1 91 ? -5.358 -6.705 13.269 1.00 83.12 91 ASN A C 1
ATOM 707 O O . ASN A 1 91 ? -4.605 -6.065 12.545 1.00 83.12 91 ASN A O 1
ATOM 711 N N . LEU A 1 92 ? -4.901 -7.464 14.270 1.00 85.62 92 LEU A N 1
ATOM 712 C CA . LEU A 1 92 ? -3.476 -7.680 14.535 1.00 85.62 92 LEU A CA 1
ATOM 713 C C . LEU A 1 92 ? -2.748 -8.233 13.300 1.00 85.62 92 LEU A C 1
ATOM 715 O O . LEU A 1 92 ? -1.663 -7.775 12.952 1.00 85.62 92 LEU A O 1
ATOM 719 N N . PHE A 1 93 ? -3.376 -9.176 12.598 1.00 84.94 93 PHE A N 1
ATOM 720 C CA . PHE A 1 93 ? -2.839 -9.713 11.351 1.00 84.94 93 PHE A CA 1
ATOM 721 C C . PHE A 1 93 ? -2.711 -8.653 10.246 1.00 84.94 93 PHE A C 1
ATOM 723 O O . PHE A 1 93 ? -1.760 -8.687 9.469 1.00 84.94 93 PHE A O 1
ATOM 730 N N . ASP A 1 94 ? -3.626 -7.676 10.204 1.00 85.88 94 ASP A N 1
ATOM 731 C CA . ASP A 1 94 ? -3.501 -6.522 9.304 1.00 85.88 94 ASP A CA 1
ATOM 732 C C . ASP A 1 94 ? -2.236 -5.728 9.571 1.00 85.88 94 ASP A C 1
ATOM 734 O O . ASP A 1 94 ? -1.503 -5.387 8.652 1.00 85.88 94 ASP A O 1
ATOM 738 N N . VAL A 1 95 ? -1.981 -5.451 10.853 1.00 88.19 95 VAL A N 1
ATOM 739 C CA . VAL A 1 95 ? -0.835 -4.651 11.276 1.00 88.19 95 VAL A CA 1
ATOM 740 C C . VAL A 1 95 ? 0.448 -5.304 10.798 1.00 88.19 95 VAL A C 1
ATOM 742 O O . VAL A 1 95 ? 1.257 -4.637 10.168 1.00 88.19 95 VAL A O 1
ATOM 745 N N . ILE A 1 96 ? 0.596 -6.613 11.014 1.00 88.81 96 ILE A N 1
ATOM 746 C CA . ILE A 1 96 ? 1.781 -7.363 10.582 1.00 88.81 96 ILE A CA 1
ATOM 747 C C . ILE A 1 96 ? 1.965 -7.259 9.066 1.00 88.81 96 ILE A C 1
ATOM 749 O O . ILE A 1 96 ? 3.051 -6.921 8.598 1.00 88.81 96 ILE A O 1
ATOM 753 N N . ILE A 1 97 ? 0.899 -7.508 8.301 1.00 87.62 97 ILE A N 1
ATOM 754 C CA . ILE A 1 97 ? 0.932 -7.417 6.840 1.00 87.62 97 ILE A CA 1
ATOM 755 C C . ILE A 1 97 ? 1.362 -6.018 6.399 1.00 87.62 97 ILE A C 1
ATOM 757 O O . ILE A 1 97 ? 2.275 -5.887 5.584 1.00 87.62 97 ILE A O 1
ATOM 761 N N . VAL A 1 98 ? 0.710 -4.973 6.909 1.00 89.25 98 VAL A N 1
ATOM 762 C CA . VAL A 1 98 ? 0.996 -3.582 6.541 1.00 89.25 98 VAL A CA 1
ATOM 763 C C . VAL A 1 98 ? 2.433 -3.221 6.909 1.00 89.25 98 VAL A C 1
ATOM 765 O O . VAL A 1 98 ? 3.130 -2.636 6.087 1.00 89.25 98 VAL A O 1
ATOM 768 N N . THR A 1 99 ? 2.929 -3.642 8.075 1.00 89.31 99 THR A N 1
ATOM 769 C CA . THR A 1 99 ? 4.319 -3.407 8.488 1.00 89.31 99 THR A CA 1
ATOM 770 C C . THR A 1 99 ? 5.324 -4.045 7.531 1.00 89.31 99 THR A C 1
ATOM 772 O O . THR A 1 99 ? 6.238 -3.357 7.080 1.00 89.31 99 THR A O 1
ATOM 775 N N . VAL A 1 100 ? 5.146 -5.318 7.158 1.00 88.19 100 VAL A N 1
ATOM 776 C CA . VAL A 1 100 ? 6.020 -5.982 6.167 1.00 88.19 100 VAL A CA 1
ATOM 777 C C . VAL A 1 100 ? 5.973 -5.249 4.825 1.00 88.19 100 VAL A C 1
ATOM 779 O O . VAL A 1 100 ? 6.997 -5.049 4.178 1.00 88.19 100 VAL A O 1
ATOM 782 N N . SER A 1 101 ? 4.789 -4.777 4.443 1.00 87.50 101 SER A N 1
ATOM 783 C CA . SER A 1 101 ? 4.573 -4.080 3.176 1.00 87.50 101 SER A CA 1
ATOM 784 C C . SER A 1 101 ? 5.205 -2.690 3.142 1.00 87.50 101 SER A C 1
ATOM 786 O O . SER A 1 101 ? 5.624 -2.247 2.082 1.00 87.50 101 SER A O 1
ATOM 788 N N . ILE A 1 102 ? 5.301 -1.997 4.281 1.00 88.44 102 ILE A N 1
ATOM 789 C CA . ILE A 1 102 ? 6.007 -0.711 4.391 1.00 88.44 102 ILE A CA 1
ATOM 790 C C . ILE A 1 102 ? 7.518 -0.908 4.235 1.00 88.44 102 ILE A C 1
ATOM 792 O O . ILE A 1 102 ? 8.167 -0.116 3.558 1.00 88.44 102 ILE A O 1
ATOM 796 N N . ILE A 1 103 ? 8.078 -1.968 4.825 1.00 87.12 103 ILE A N 1
ATOM 797 C CA . ILE A 1 103 ? 9.502 -2.303 4.659 1.00 87.12 103 ILE A CA 1
ATOM 798 C C . ILE A 1 103 ? 9.808 -2.560 3.179 1.00 87.12 103 ILE A C 1
ATOM 800 O O . ILE A 1 103 ? 10.801 -2.076 2.642 1.00 87.12 103 ILE A O 1
ATOM 804 N N . GLU A 1 104 ? 8.917 -3.279 2.505 1.00 84.88 104 GLU A N 1
ATOM 805 C CA . GLU A 1 104 ? 9.016 -3.556 1.077 1.00 84.88 104 GLU A CA 1
ATOM 806 C C . GLU A 1 104 ? 8.735 -2.320 0.200 1.00 84.88 104 GLU A C 1
ATOM 808 O O . GLU A 1 104 ? 9.311 -2.168 -0.870 1.00 84.88 104 GLU A O 1
ATOM 813 N N . LEU A 1 105 ? 7.888 -1.387 0.639 1.00 87.19 105 LEU A N 1
ATOM 814 C CA . LEU A 1 105 ? 7.572 -0.171 -0.116 1.00 87.19 105 LEU A CA 1
ATOM 815 C C . LEU A 1 105 ? 8.834 0.646 -0.428 1.00 87.19 105 LEU A C 1
ATOM 817 O O . LEU A 1 105 ? 8.924 1.234 -1.502 1.00 87.19 105 LEU A O 1
ATOM 821 N N . GLN A 1 106 ? 9.843 0.614 0.444 1.00 86.00 106 GLN A N 1
ATOM 822 C CA . GLN A 1 106 ? 11.132 1.247 0.172 1.00 86.00 106 GLN A CA 1
ATOM 823 C C . GLN A 1 106 ? 11.876 0.601 -1.009 1.00 86.00 106 GLN A C 1
ATOM 825 O O . GLN A 1 106 ? 12.443 1.322 -1.832 1.00 86.00 106 GLN A O 1
ATOM 830 N N . SER A 1 107 ? 11.875 -0.735 -1.115 1.00 85.69 107 SER A N 1
ATOM 831 C CA . SER A 1 107 ? 12.511 -1.424 -2.245 1.00 85.69 107 SER A CA 1
ATOM 832 C C . SER A 1 107 ? 11.719 -1.217 -3.533 1.00 85.69 107 SER A C 1
ATOM 834 O O . SER A 1 107 ? 12.310 -0.938 -4.572 1.00 85.69 107 SER A O 1
ATOM 836 N N . VAL A 1 108 ? 10.388 -1.256 -3.459 1.00 86.31 108 VAL A N 1
ATOM 837 C CA . VAL A 1 108 ? 9.499 -0.983 -4.596 1.00 86.31 108 VAL A CA 1
ATOM 838 C C . VAL A 1 108 ? 9.693 0.432 -5.136 1.00 86.31 108 VAL A C 1
ATOM 840 O O . VAL A 1 108 ? 9.778 0.606 -6.347 1.00 86.31 108 VAL A O 1
ATOM 843 N N . ILE A 1 109 ? 9.790 1.445 -4.269 1.00 88.44 109 ILE A N 1
ATOM 844 C CA . ILE A 1 109 ? 10.034 2.832 -4.697 1.00 88.44 109 ILE A CA 1
ATOM 845 C C . ILE A 1 109 ? 11.372 2.943 -5.424 1.00 88.44 109 ILE A C 1
ATOM 847 O O . ILE A 1 109 ? 11.434 3.571 -6.479 1.00 88.44 109 ILE A O 1
ATOM 851 N N . PHE A 1 110 ? 12.422 2.312 -4.893 1.00 86.75 110 PHE A N 1
ATOM 852 C CA . PHE A 1 110 ? 13.727 2.294 -5.548 1.00 86.75 110 PHE A CA 1
ATOM 853 C C . PHE A 1 110 ? 13.643 1.650 -6.943 1.00 86.75 110 PHE A C 1
ATOM 855 O O . PHE A 1 110 ? 14.107 2.219 -7.929 1.00 86.75 110 PHE A O 1
ATOM 862 N N . LEU A 1 111 ? 12.990 0.490 -7.047 1.00 86.25 111 LEU A N 1
ATOM 863 C CA . LEU A 1 111 ? 12.789 -0.210 -8.317 1.00 86.25 111 LEU A CA 1
ATOM 864 C C . LEU A 1 111 ? 11.956 0.614 -9.303 1.00 86.25 111 LEU A C 1
ATOM 866 O O . LEU A 1 111 ? 12.315 0.694 -10.472 1.00 86.25 111 LEU A O 1
ATOM 870 N N . TYR A 1 112 ? 10.891 1.274 -8.847 1.00 88.38 112 TYR A N 1
ATOM 871 C CA . TYR A 1 112 ? 10.085 2.173 -9.673 1.00 88.38 112 TYR A CA 1
ATOM 872 C C . TYR A 1 112 ? 10.914 3.339 -10.226 1.00 88.38 112 TYR A C 1
ATOM 874 O O . TYR A 1 112 ? 10.793 3.667 -11.407 1.00 88.38 112 TYR A O 1
ATOM 882 N N . GLN A 1 113 ? 11.775 3.944 -9.401 1.00 88.50 113 GLN A N 1
ATOM 883 C CA . GLN A 1 113 ? 12.687 5.001 -9.842 1.00 88.50 113 GLN A CA 1
ATOM 884 C C . GLN A 1 113 ? 13.676 4.487 -10.890 1.00 88.50 113 GLN A C 1
ATOM 886 O O . GLN A 1 113 ? 13.865 5.156 -11.900 1.00 88.50 113 GLN A O 1
ATOM 891 N N . CYS A 1 114 ? 14.233 3.290 -10.696 1.00 86.69 114 CYS A N 1
ATOM 892 C CA . CYS A 1 114 ? 15.132 2.664 -11.665 1.00 86.69 114 CYS A CA 1
ATOM 893 C C . CYS A 1 114 ? 14.425 2.357 -12.997 1.00 86.69 114 CYS A C 1
ATOM 895 O O . CYS A 1 114 ? 14.906 2.739 -14.058 1.00 86.69 114 CYS A O 1
ATOM 897 N N . TYR A 1 115 ? 13.233 1.751 -12.957 1.00 85.81 115 TYR A N 1
ATOM 898 C CA . TYR A 1 115 ? 12.440 1.472 -14.162 1.00 85.81 115 TYR A CA 1
ATOM 899 C C . TYR A 1 115 ? 11.977 2.738 -14.896 1.00 85.81 115 TYR A C 1
ATOM 901 O O . TYR A 1 115 ? 11.689 2.674 -16.088 1.00 85.81 115 TYR A O 1
ATOM 909 N N . SER A 1 116 ? 11.881 3.868 -14.192 1.00 85.88 116 SER A N 1
ATOM 910 C CA . SER A 1 116 ? 11.483 5.162 -14.760 1.00 85.88 116 SER A CA 1
ATOM 911 C C . SER A 1 116 ? 12.675 6.030 -15.174 1.00 85.88 116 SER A C 1
ATOM 913 O O . SER A 1 116 ? 12.468 7.133 -15.684 1.00 85.88 116 SER A O 1
ATOM 915 N N . ALA A 1 117 ? 13.907 5.585 -14.918 1.00 85.94 117 ALA A N 1
ATOM 916 C CA . ALA A 1 117 ? 15.098 6.346 -15.253 1.00 85.94 117 ALA A CA 1
ATOM 917 C C . ALA A 1 117 ? 15.295 6.375 -16.780 1.00 85.94 117 ALA A C 1
ATOM 919 O O . ALA A 1 117 ? 15.143 5.342 -17.440 1.00 85.94 117 ALA A O 1
ATOM 920 N N . PRO A 1 118 ? 15.621 7.543 -17.363 1.00 82.81 118 PRO A N 1
ATOM 921 C CA . PRO A 1 118 ? 15.992 7.610 -18.770 1.00 82.81 118 PRO A CA 1
ATOM 922 C C . PRO A 1 118 ? 17.286 6.813 -19.019 1.00 82.81 118 PRO A C 1
ATOM 924 O O . PRO A 1 118 ? 18.083 6.656 -18.091 1.00 82.81 118 PRO A O 1
ATOM 927 N N . PRO A 1 119 ? 17.513 6.315 -20.250 1.00 81.38 119 PRO A N 1
ATOM 928 C CA . PRO A 1 119 ? 18.761 5.640 -20.603 1.00 81.38 119 PRO A CA 1
ATOM 929 C C . PRO A 1 119 ? 19.966 6.557 -20.365 1.00 81.38 119 PRO A C 1
ATOM 931 O O . PRO A 1 119 ? 19.843 7.785 -20.456 1.00 81.38 119 PRO A O 1
ATOM 934 N N . ASP A 1 120 ? 21.121 5.958 -20.056 1.00 82.44 120 ASP A N 1
ATOM 935 C CA . ASP A 1 120 ? 22.335 6.718 -19.764 1.00 82.44 120 ASP A CA 1
ATOM 936 C C . ASP A 1 120 ? 22.689 7.640 -20.950 1.00 82.44 120 ASP A C 1
ATOM 938 O O . ASP A 1 120 ? 22.736 7.187 -22.098 1.00 82.44 120 ASP A O 1
ATOM 942 N N . PRO A 1 121 ? 22.933 8.941 -20.712 1.00 79.69 121 PRO A N 1
ATOM 943 C CA . PRO A 1 121 ? 23.151 9.905 -21.786 1.00 79.69 121 PRO A CA 1
ATOM 944 C C . PRO A 1 121 ? 24.488 9.731 -22.527 1.00 79.69 121 PRO A C 1
ATOM 946 O O . PRO A 1 121 ? 24.686 10.382 -23.552 1.00 79.69 121 PRO A O 1
ATOM 949 N N . VAL A 1 122 ? 25.414 8.909 -22.019 1.00 82.81 122 VAL A N 1
ATOM 950 C CA . VAL A 1 122 ? 26.754 8.690 -22.582 1.00 82.81 122 VAL A CA 1
ATOM 951 C C . VAL A 1 122 ? 26.852 7.335 -23.277 1.00 82.81 122 VAL A C 1
ATOM 953 O O . VAL A 1 122 ? 27.318 7.281 -24.415 1.00 82.81 122 VAL A O 1
ATOM 956 N N . THR A 1 123 ? 26.437 6.249 -22.622 1.00 84.25 123 THR A N 1
ATOM 957 C CA . THR A 1 123 ? 26.528 4.889 -23.186 1.00 84.25 123 THR A CA 1
ATOM 958 C C . THR A 1 123 ? 25.266 4.472 -23.935 1.00 84.25 123 THR A C 1
ATOM 960 O O . THR A 1 123 ? 25.337 3.604 -24.802 1.00 84.25 123 THR A O 1
ATOM 963 N N . GLY A 1 124 ? 24.119 5.096 -23.643 1.00 79.12 124 GLY A N 1
ATOM 964 C CA . GLY A 1 124 ? 22.821 4.702 -24.195 1.00 79.12 124 GLY A CA 1
ATOM 965 C C . GLY A 1 124 ? 22.328 3.342 -23.694 1.00 79.12 124 GLY A C 1
ATOM 966 O O . GLY A 1 124 ? 21.340 2.831 -24.217 1.00 79.12 124 GLY A O 1
ATOM 967 N N . GLU A 1 125 ? 23.008 2.748 -22.711 1.00 78.56 125 GLU A N 1
ATOM 968 C CA . GLU A 1 125 ? 22.662 1.440 -22.163 1.00 78.56 125 GLU A CA 1
ATOM 969 C C . GLU A 1 125 ? 21.562 1.567 -21.100 1.00 78.56 125 GLU A C 1
ATOM 971 O O . GLU A 1 125 ? 21.499 2.533 -20.331 1.00 78.56 125 GLU A O 1
ATOM 976 N N . GLU A 1 126 ? 20.667 0.582 -21.065 1.00 76.31 126 GLU A N 1
ATOM 977 C CA . GLU A 1 126 ? 19.620 0.493 -20.053 1.00 76.31 126 GLU A CA 1
ATOM 978 C C . GLU A 1 126 ? 20.154 -0.185 -18.786 1.00 76.31 126 GLU A C 1
ATOM 980 O O . GLU A 1 126 ? 20.641 -1.312 -18.824 1.00 76.31 126 GLU A O 1
ATOM 985 N N . GLU A 1 127 ? 20.041 0.493 -17.644 1.00 75.94 127 GLU A N 1
ATOM 986 C CA . GLU A 1 127 ? 20.444 -0.059 -16.348 1.00 75.94 127 GLU A CA 1
ATOM 987 C C . GLU A 1 127 ? 19.552 -1.253 -15.942 1.00 75.94 127 GLU A C 1
ATOM 989 O O . GLU A 1 127 ? 18.317 -1.142 -15.925 1.00 75.94 127 GLU A O 1
ATOM 994 N N . ASP A 1 128 ? 20.172 -2.393 -15.602 1.00 76.50 128 ASP A N 1
ATOM 995 C CA . ASP A 1 128 ? 19.469 -3.581 -15.104 1.00 76.50 128 ASP A CA 1
ATOM 996 C C . ASP A 1 128 ? 19.023 -3.390 -13.648 1.00 76.50 128 ASP A C 1
ATOM 998 O O . ASP A 1 128 ? 19.753 -3.616 -12.679 1.00 76.50 128 ASP A O 1
ATOM 1002 N N . CYS A 1 129 ? 17.755 -3.023 -13.494 1.00 77.81 129 CYS A N 1
ATOM 1003 C CA . CYS A 1 129 ? 17.119 -2.805 -12.201 1.00 77.81 129 CYS A CA 1
ATOM 1004 C C . CYS A 1 129 ? 16.933 -4.089 -11.374 1.00 77.81 129 CYS A C 1
ATOM 1006 O O . CYS A 1 129 ? 16.624 -4.013 -10.182 1.00 77.81 129 CYS A O 1
ATOM 1008 N N . THR A 1 130 ? 17.102 -5.273 -11.972 1.00 71.75 130 THR A N 1
ATOM 1009 C CA . THR A 1 130 ? 16.880 -6.564 -11.301 1.00 71.75 130 THR A CA 1
ATOM 1010 C C . THR A 1 130 ? 17.936 -6.822 -10.223 1.00 71.75 130 THR A C 1
ATOM 1012 O O . THR A 1 130 ? 17.621 -7.334 -9.142 1.00 71.75 130 THR A O 1
ATOM 1015 N N . SER A 1 131 ? 19.164 -6.365 -10.476 1.00 67.31 131 SER A N 1
ATOM 1016 C CA . SER A 1 131 ? 20.329 -6.530 -9.603 1.00 67.31 131 SER A CA 1
ATOM 1017 C C . SER A 1 131 ? 20.269 -5.686 -8.321 1.00 67.31 131 SER A C 1
ATOM 1019 O O . SER A 1 131 ? 20.903 -6.026 -7.324 1.00 67.31 131 SER A O 1
ATOM 1021 N N . SER A 1 132 ? 19.455 -4.624 -8.303 1.00 66.81 132 SER A N 1
ATOM 1022 C CA . SER A 1 132 ? 19.282 -3.761 -7.125 1.00 66.81 132 SER A CA 1
ATOM 1023 C C . SER A 1 132 ? 18.185 -4.241 -6.162 1.00 66.81 132 SER A C 1
ATOM 1025 O O . SER A 1 132 ? 17.948 -3.656 -5.099 1.00 66.81 132 SER A O 1
ATOM 1027 N N . SER A 1 133 ? 17.513 -5.352 -6.486 1.00 62.88 133 SER A N 1
ATOM 1028 C CA . SER A 1 133 ? 16.649 -6.018 -5.516 1.00 62.88 133 SER A CA 1
ATOM 1029 C C . SER A 1 133 ? 17.512 -6.734 -4.469 1.00 62.88 133 SER A C 1
ATOM 1031 O O . SER A 1 133 ? 17.824 -7.917 -4.578 1.00 62.88 133 SER A O 1
ATOM 1033 N N . ASN A 1 134 ? 17.898 -6.013 -3.406 1.00 60.00 134 ASN A N 1
ATOM 1034 C CA . ASN A 1 134 ? 18.294 -6.632 -2.132 1.00 60.00 134 ASN A CA 1
ATOM 1035 C C . ASN A 1 134 ? 17.313 -7.777 -1.879 1.00 60.00 134 ASN A C 1
ATOM 1037 O O . ASN A 1 134 ? 16.130 -7.473 -1.979 1.00 60.00 134 ASN A O 1
ATOM 1041 N N . GLY A 1 135 ? 17.782 -9.015 -1.628 1.00 62.22 135 GLY A N 1
ATOM 1042 C CA . GLY A 1 135 ? 17.099 -10.337 -1.692 1.00 62.22 135 GLY A CA 1
ATOM 1043 C C . GLY A 1 135 ? 15.743 -10.535 -0.982 1.00 62.22 135 GLY A C 1
ATOM 1044 O O . GLY A 1 135 ? 15.444 -11.584 -0.425 1.00 62.22 135 GLY A O 1
ATOM 1045 N N . LEU A 1 136 ? 14.899 -9.524 -1.043 1.00 67.12 136 LEU A N 1
ATOM 1046 C CA . LEU A 1 136 ? 13.562 -9.325 -0.531 1.00 67.12 136 LEU A CA 1
ATOM 1047 C C . LEU A 1 136 ? 12.529 -9.640 -1.616 1.00 67.12 136 LEU A C 1
ATOM 1049 O O . LEU A 1 136 ? 11.351 -9.373 -1.420 1.00 67.12 136 LEU A O 1
ATOM 1053 N N . SER A 1 137 ? 12.940 -10.219 -2.751 1.00 70.50 137 SER A N 1
ATOM 1054 C CA . SER A 1 137 ? 12.024 -10.612 -3.829 1.00 70.50 137 SER A CA 1
ATOM 1055 C C . SER A 1 137 ? 10.924 -11.556 -3.312 1.00 70.50 137 SER A C 1
ATOM 1057 O O . SER A 1 137 ? 9.772 -11.454 -3.718 1.00 70.50 137 SER A O 1
ATOM 1059 N N . VAL A 1 138 ? 11.233 -12.383 -2.302 1.00 75.00 138 VAL A N 1
ATOM 1060 C CA . VAL A 1 138 ? 10.258 -13.247 -1.605 1.00 75.00 138 VAL A CA 1
ATOM 1061 C C . VAL A 1 138 ? 9.188 -12.445 -0.844 1.00 75.00 138 VAL A C 1
ATOM 1063 O O . VAL A 1 138 ? 8.056 -12.908 -0.703 1.00 75.00 138 VAL A O 1
ATOM 1066 N N . LEU A 1 139 ? 9.504 -11.228 -0.377 1.00 72.56 139 LEU A N 1
ATOM 1067 C CA . LEU A 1 139 ? 8.541 -10.374 0.328 1.00 72.56 139 LEU A CA 1
ATOM 1068 C C . LEU A 1 139 ? 7.393 -9.918 -0.579 1.00 72.56 139 LEU A C 1
ATOM 1070 O O . LEU A 1 139 ? 6.278 -9.752 -0.084 1.00 72.56 139 LEU A O 1
ATOM 1074 N N . ARG A 1 140 ? 7.624 -9.817 -1.896 1.00 74.12 140 ARG A N 1
ATOM 1075 C CA . ARG A 1 140 ? 6.561 -9.544 -2.876 1.00 74.12 140 ARG A CA 1
ATOM 1076 C C . ARG A 1 140 ? 5.495 -10.634 -2.833 1.00 74.12 140 ARG A C 1
ATOM 1078 O O . ARG A 1 140 ? 4.306 -10.337 -2.738 1.00 74.12 140 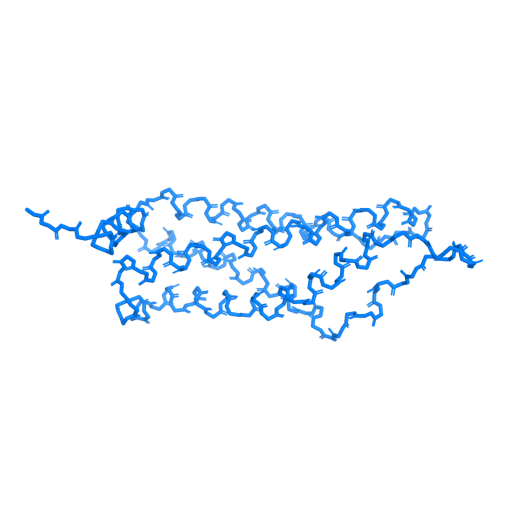ARG A O 1
ATOM 1085 N N . SER A 1 141 ? 5.916 -11.897 -2.787 1.00 78.62 141 SER A N 1
ATOM 1086 C CA . SER A 1 141 ? 5.017 -13.055 -2.726 1.00 78.62 141 SER A CA 1
ATOM 1087 C C . SER A 1 141 ? 4.253 -13.137 -1.406 1.00 78.62 141 SER A C 1
ATOM 1089 O O . SER A 1 141 ? 3.108 -13.590 -1.378 1.00 78.62 141 SER A O 1
ATOM 1091 N N . PHE A 1 142 ? 4.824 -12.637 -0.304 1.00 78.56 142 PHE A N 1
ATOM 1092 C CA . PHE A 1 142 ? 4.111 -12.560 0.973 1.00 78.56 142 PHE A CA 1
ATOM 1093 C C . PHE A 1 142 ? 2.900 -11.632 0.939 1.00 78.56 142 PHE A C 1
ATOM 1095 O O . PHE A 1 142 ? 2.035 -11.750 1.799 1.00 78.56 142 PHE A O 1
ATOM 1102 N N . ARG A 1 143 ? 2.728 -10.781 -0.074 1.00 77.44 143 ARG A N 1
ATOM 1103 C CA . ARG A 1 143 ? 1.470 -10.042 -0.248 1.00 77.44 143 ARG A CA 1
ATOM 1104 C C . ARG A 1 143 ? 0.274 -10.959 -0.483 1.00 77.44 143 ARG A C 1
ATOM 1106 O O . ARG A 1 143 ? -0.829 -10.590 -0.088 1.00 77.44 143 ARG A O 1
ATOM 1113 N N . LEU A 1 144 ? 0.474 -12.170 -1.013 1.00 81.75 144 LEU A N 1
ATOM 1114 C CA . LEU A 1 144 ? -0.583 -13.181 -1.156 1.00 81.75 144 LEU A CA 1
ATOM 1115 C C . LEU A 1 144 ? -1.181 -13.604 0.192 1.00 81.75 144 LEU A C 1
ATOM 1117 O O . LEU A 1 144 ? -2.350 -13.972 0.257 1.00 81.75 144 LEU A O 1
ATOM 1121 N N . ILE A 1 145 ? -0.434 -13.457 1.293 1.00 83.12 145 ILE A N 1
ATOM 1122 C CA . ILE A 1 145 ? -0.921 -13.674 2.665 1.00 83.12 145 ILE A CA 1
ATOM 1123 C C . ILE A 1 145 ? -2.156 -12.803 2.952 1.00 83.12 145 ILE A C 1
ATOM 1125 O O . ILE A 1 145 ? -3.035 -13.205 3.717 1.00 83.12 145 ILE A O 1
ATOM 1129 N N . ARG A 1 146 ? -2.289 -11.644 2.288 1.00 81.12 146 ARG A N 1
ATOM 1130 C CA . ARG A 1 146 ? -3.469 -10.773 2.383 1.00 81.12 146 ARG A CA 1
ATOM 1131 C C . ARG A 1 146 ? -4.756 -11.474 1.954 1.00 81.12 146 ARG A C 1
ATOM 1133 O O . ARG A 1 146 ? -5.789 -11.186 2.550 1.00 81.12 146 ARG A O 1
ATOM 1140 N N . VAL A 1 147 ? -4.714 -12.424 1.013 1.00 83.19 147 VAL A N 1
ATOM 1141 C CA . VAL A 1 147 ? -5.884 -13.221 0.582 1.00 83.19 147 VAL A CA 1
ATOM 1142 C C . VAL A 1 147 ? -6.523 -13.957 1.763 1.00 83.19 147 VAL A C 1
ATOM 1144 O O . VAL A 1 147 ? -7.741 -14.117 1.802 1.00 83.19 147 VAL A O 1
ATOM 1147 N N . MET A 1 148 ? -5.755 -14.300 2.803 1.00 78.75 148 MET A N 1
ATOM 1148 C CA . MET A 1 148 ? -6.307 -14.911 4.017 1.00 78.75 148 MET A CA 1
ATOM 1149 C C . MET A 1 148 ? -7.293 -14.001 4.769 1.00 78.75 148 MET A C 1
ATOM 1151 O O . MET A 1 148 ? -8.102 -14.495 5.555 1.00 78.75 148 MET A O 1
ATOM 1155 N N . ARG A 1 149 ? -7.309 -12.68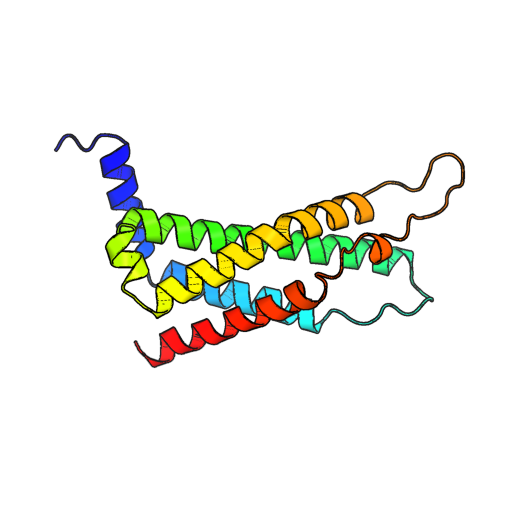6 4.499 1.00 76.69 149 ARG A N 1
ATOM 1156 C CA . ARG A 1 149 ? -8.338 -11.767 5.016 1.00 76.69 149 ARG A CA 1
ATOM 1157 C C . ARG A 1 149 ? -9.744 -12.120 4.552 1.00 76.69 149 ARG A C 1
ATOM 1159 O O . ARG A 1 149 ? -10.685 -11.785 5.264 1.00 76.69 149 ARG A O 1
ATOM 1166 N N . ILE A 1 150 ? -9.900 -12.838 3.436 1.00 77.69 150 ILE A N 1
ATOM 1167 C CA . ILE A 1 150 ? -11.197 -13.370 2.988 1.00 77.69 150 ILE A CA 1
ATOM 1168 C C . ILE A 1 150 ? -11.814 -14.265 4.075 1.00 77.69 150 ILE A C 1
ATOM 1170 O O . ILE A 1 150 ? -13.028 -14.272 4.250 1.00 77.69 150 ILE A O 1
ATOM 1174 N N . GLY A 1 151 ? -10.998 -14.920 4.910 1.00 74.19 151 GLY A N 1
ATOM 1175 C CA . GLY A 1 151 ? -11.475 -15.669 6.074 1.00 74.19 151 GLY A CA 1
ATOM 1176 C C . GLY A 1 151 ? -12.243 -14.826 7.103 1.00 74.19 151 GLY A C 1
ATOM 1177 O O . GLY A 1 151 ? -13.031 -15.380 7.866 1.00 74.19 151 GLY A O 1
ATOM 1178 N N . LYS A 1 152 ? -12.085 -13.491 7.113 1.00 71.00 152 LYS A N 1
ATOM 1179 C CA . LYS A 1 152 ? -12.912 -12.597 7.941 1.00 71.00 152 LYS A CA 1
ATOM 1180 C C . LYS A 1 152 ? -14.369 -12.542 7.471 1.00 71.00 152 LYS A C 1
ATOM 1182 O O . LYS A 1 152 ? -15.233 -12.343 8.313 1.00 71.00 152 LYS A O 1
ATOM 1187 N N . LEU A 1 153 ? -14.641 -12.751 6.177 1.00 64.50 153 LEU A N 1
ATOM 1188 C CA . LEU A 1 153 ? -16.010 -12.813 5.645 1.00 64.50 153 LEU A CA 1
ATOM 1189 C C . LEU A 1 153 ? -16.740 -14.092 6.062 1.00 64.50 153 LEU A C 1
ATOM 1191 O O . LEU A 1 153 ? -17.953 -14.080 6.179 1.00 64.50 153 LEU A O 1
ATOM 1195 N N . VAL A 1 154 ? -16.010 -15.186 6.295 1.00 67.62 154 VAL A N 1
ATOM 1196 C CA . VAL A 1 154 ? -16.596 -16.480 6.695 1.00 67.62 154 VAL A CA 1
ATOM 1197 C C . VAL A 1 154 ? -16.950 -16.509 8.190 1.00 67.62 154 VAL A C 1
ATOM 1199 O O . VAL A 1 154 ? -17.730 -17.346 8.630 1.00 67.62 154 VAL A O 1
ATOM 1202 N N . LYS A 1 155 ? -16.363 -15.606 8.986 1.00 55.50 155 LYS A N 1
ATOM 1203 C CA . LYS A 1 155 ? -16.617 -15.471 10.430 1.00 55.50 155 LYS A CA 1
ATOM 1204 C C . LYS A 1 155 ? -17.641 -14.385 10.793 1.00 55.50 155 LYS A C 1
ATOM 1206 O O . LYS A 1 155 ? -17.916 -14.240 11.983 1.00 55.50 155 LYS A O 1
ATOM 1211 N N . ALA A 1 156 ? -18.137 -13.625 9.817 1.00 52.66 156 ALA A N 1
ATOM 1212 C CA . ALA A 1 156 ? -19.193 -12.625 9.987 1.00 52.66 156 ALA A CA 1
ATOM 1213 C C . ALA A 1 156 ? -20.561 -13.252 9.695 1.00 52.66 156 ALA A C 1
ATOM 1215 O O . ALA A 1 156 ? -21.519 -12.896 10.414 1.00 52.66 156 ALA A O 1
#

pLDDT: mean 79.38, std 8.84, range [48.09, 90.38]

Radius of gyration: 19.16 Å; chains: 1; bounding box: 48×38×50 Å